Protein AF-A0A950ZC72-F1 (afdb_monomer_lite)

Secondary structure (DSSP, 8-state):
-EEEETT-SPBPTTSSB--EEEEP--PPPSS--HHHHHHHHHHHHH----TT--

Sequence (54 aa):
QKLRIRGQGLPEKTGGQGDLDVVLHIEAPAQLSDAERKAWEELKRVSTWNPRRR

Radius of gyration: 19.49 Å; chains: 1; bounding box: 40×24×47 Å

Foldseek 3Di:
DWDKAQQPADADPVGGHGIDIDDDDDDDDPDDDPVRVVVVVVCVVPDPDDPPDD

pLDDT: mean 91.96, std 6.13, range [58.09, 97.56]

Structure (mmCIF, N/CA/C/O backbone):
data_AF-A0A950ZC72-F1
#
_entry.id   AF-A0A950ZC72-F1
#
loop_
_atom_site.group_PDB
_atom_site.id
_atom_site.type_symbol
_atom_site.label_atom_id
_atom_site.label_alt_id
_atom_site.label_comp_id
_atom_site.label_asym_id
_atom_site.label_entity_id
_atom_site.label_seq_id
_atom_site.pdbx_PDB_ins_code
_atom_site.Cartn_x
_atom_site.Cartn_y
_atom_site.Cartn_z
_atom_site.occupancy
_atom_site.B_iso_or_equiv
_atom_site.auth_seq_id
_atom_site.auth_comp_id
_atom_site.auth_asym_id
_atom_site.auth_atom_id
_atom_site.pdbx_PDB_model_num
ATOM 1 N N . GLN A 1 1 ? -7.863 7.715 -0.621 1.00 78.12 1 GLN A N 1
ATOM 2 C CA . GLN A 1 1 ? -9.166 7.079 -0.31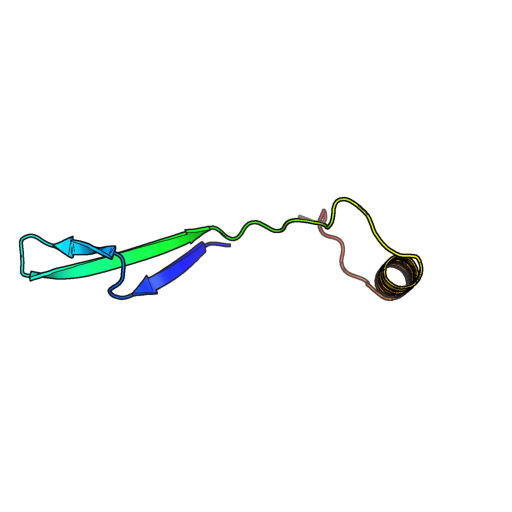2 1.00 78.12 1 GLN A CA 1
ATOM 3 C C . GLN A 1 1 ? -9.348 7.056 1.201 1.00 78.12 1 GLN A C 1
ATOM 5 O O . GLN A 1 1 ? -8.344 6.947 1.896 1.00 78.12 1 GLN A O 1
ATOM 10 N N . LYS A 1 2 ? -10.585 7.201 1.694 1.00 81.06 2 LYS A N 1
ATOM 11 C CA . LYS A 1 2 ? -10.916 7.098 3.123 1.00 81.06 2 LYS A CA 1
ATOM 12 C C . LYS A 1 2 ? -11.732 5.829 3.342 1.00 81.06 2 LYS A C 1
ATOM 14 O O . LYS A 1 2 ? -12.739 5.647 2.660 1.00 81.06 2 LYS A O 1
ATOM 19 N N . LEU A 1 3 ? -11.276 4.962 4.235 1.00 90.62 3 LEU A N 1
ATOM 20 C CA . LEU A 1 3 ? -11.998 3.757 4.636 1.00 90.62 3 LEU A CA 1
ATOM 21 C C . LEU A 1 3 ? -12.535 3.968 6.048 1.00 90.62 3 LEU A C 1
ATOM 23 O O . LEU A 1 3 ? -11.793 4.414 6.913 1.00 90.62 3 LEU A O 1
ATOM 27 N N . ARG A 1 4 ? -13.807 3.643 6.282 1.00 93.50 4 ARG A N 1
ATOM 28 C CA . ARG A 1 4 ? -14.443 3.765 7.598 1.00 93.50 4 ARG A CA 1
ATOM 29 C C . ARG A 1 4 ? -14.586 2.385 8.216 1.00 93.50 4 ARG A C 1
ATOM 31 O O . ARG A 1 4 ? -15.311 1.547 7.677 1.00 93.50 4 ARG A O 1
ATOM 38 N N . ILE A 1 5 ? -13.934 2.167 9.351 1.00 92.69 5 ILE A N 1
ATOM 39 C CA . ILE A 1 5 ? -14.099 0.957 10.152 1.00 92.69 5 ILE A CA 1
ATOM 40 C C . ILE A 1 5 ? -15.083 1.275 11.272 1.00 92.69 5 ILE A C 1
ATOM 42 O O . ILE A 1 5 ? -14.808 2.105 12.140 1.00 92.69 5 ILE A O 1
ATOM 46 N N . ARG A 1 6 ? -16.260 0.645 11.213 1.00 92.06 6 ARG A N 1
ATOM 47 C CA . ARG A 1 6 ? -17.342 0.920 12.158 1.00 92.06 6 ARG A CA 1
ATOM 48 C C . ARG A 1 6 ? -17.052 0.335 13.538 1.00 92.06 6 ARG A C 1
ATOM 50 O O . ARG A 1 6 ? -16.589 -0.800 13.610 1.00 92.06 6 ARG A O 1
ATOM 57 N N . GLY A 1 7 ? -17.364 1.074 14.601 1.00 92.06 7 GLY A N 1
ATOM 58 C CA . GLY A 1 7 ? -17.221 0.608 15.983 1.00 92.06 7 GLY A CA 1
ATOM 59 C C . GLY A 1 7 ? -15.777 0.270 16.348 1.00 92.06 7 GLY A C 1
ATOM 60 O O . GLY A 1 7 ? -15.526 -0.753 16.967 1.00 92.06 7 GLY A O 1
ATOM 61 N N . GLN A 1 8 ? -14.822 1.058 15.857 1.00 93.38 8 GLN A N 1
ATOM 62 C CA . GLN A 1 8 ? -13.394 0.976 16.213 1.00 93.38 8 GLN A CA 1
ATOM 63 C C . GLN A 1 8 ? -12.830 2.352 16.597 1.00 93.38 8 GLN A C 1
ATOM 65 O O . GLN A 1 8 ? -11.625 2.525 16.760 1.00 93.38 8 GLN A O 1
ATOM 70 N N . GLY A 1 9 ? -13.701 3.355 16.694 1.00 90.75 9 GLY A N 1
ATOM 71 C CA . GLY A 1 9 ? -13.378 4.678 17.196 1.00 90.75 9 GLY A CA 1
ATOM 72 C C . GLY A 1 9 ? -13.519 4.757 18.713 1.00 90.75 9 GLY A C 1
ATOM 73 O O . GLY A 1 9 ? -13.700 3.763 19.418 1.00 90.75 9 GLY A O 1
ATOM 74 N N . LEU A 1 10 ? -13.424 5.979 19.229 1.00 93.56 10 LEU A N 1
ATOM 75 C CA . LEU A 1 10 ? -13.453 6.226 20.666 1.00 93.56 10 LEU A CA 1
ATOM 76 C C . LEU A 1 10 ? -14.830 5.908 21.282 1.00 93.56 10 LEU A C 1
ATOM 78 O O . LEU A 1 10 ? -15.848 6.047 20.601 1.00 93.56 10 LEU A O 1
ATOM 82 N N . PRO A 1 11 ? -14.882 5.518 22.570 1.00 93.62 11 PRO A N 1
ATOM 83 C CA . PRO A 1 11 ? -16.142 5.343 23.286 1.00 93.62 11 PRO A CA 1
ATOM 84 C C . PRO A 1 11 ? -16.949 6.644 23.340 1.00 93.62 11 PRO A C 1
ATOM 86 O O . PRO A 1 11 ? -16.404 7.711 23.639 1.00 93.62 11 PRO A O 1
ATOM 89 N N . GLU A 1 12 ? -18.255 6.554 23.099 1.00 89.56 12 GLU A N 1
ATOM 90 C CA . GLU A 1 12 ? -19.156 7.705 23.170 1.00 89.56 12 GLU A CA 1
ATOM 91 C C . GLU A 1 12 ? -19.773 7.852 24.566 1.00 89.56 12 GLU A C 1
ATOM 93 O O . GLU A 1 12 ? -20.066 6.873 25.255 1.00 89.56 12 GLU A O 1
ATOM 98 N N . LYS A 1 13 ? -20.020 9.099 24.993 1.00 86.50 13 LYS A N 1
ATOM 99 C CA . LYS A 1 13 ? -20.596 9.403 26.320 1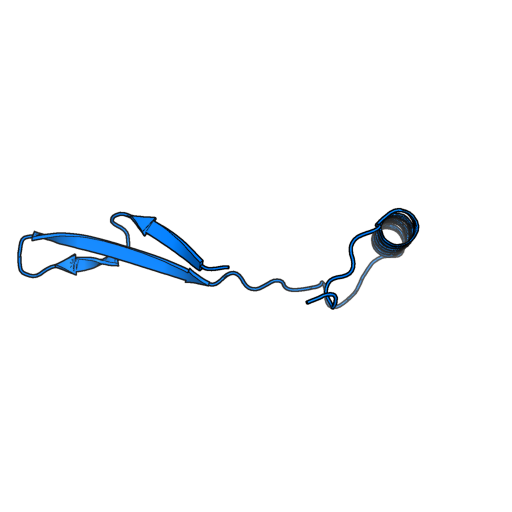.00 86.50 13 LYS A CA 1
ATOM 100 C C . LYS A 1 13 ? -21.998 8.817 26.522 1.00 86.50 13 LYS A C 1
ATOM 102 O O . LYS A 1 13 ? -22.408 8.602 27.656 1.00 86.50 13 LYS A O 1
ATOM 107 N N . THR A 1 14 ? -22.728 8.582 25.437 1.00 87.00 14 THR A N 1
ATOM 108 C CA . THR A 1 14 ? -24.088 8.025 25.417 1.00 87.00 14 THR A CA 1
ATOM 109 C C . THR A 1 14 ? -24.114 6.498 25.298 1.00 87.00 14 THR A C 1
ATOM 111 O O . THR A 1 14 ? -25.191 5.918 25.186 1.00 87.00 14 THR A O 1
ATOM 114 N N . GLY A 1 15 ? -22.949 5.844 25.349 1.00 84.44 15 GLY A N 1
ATOM 115 C CA . GLY A 1 15 ? -22.795 4.416 25.085 1.00 84.44 15 GLY A CA 1
ATOM 116 C C . GLY A 1 15 ? -22.499 4.130 23.611 1.00 84.44 15 GLY A C 1
ATOM 117 O O . GLY A 1 15 ? -22.868 4.900 22.730 1.00 84.44 15 GLY A O 1
ATOM 118 N N . GLY A 1 16 ? -21.816 3.013 23.354 1.00 88.25 16 GLY A N 1
ATOM 119 C CA . GLY A 1 16 ? -21.331 2.637 22.022 1.00 88.25 16 GLY A CA 1
ATOM 120 C C . GLY A 1 16 ? -19.895 3.095 21.732 1.00 88.25 16 GLY A C 1
ATOM 121 O O . GLY A 1 16 ? -19.216 3.677 22.581 1.00 88.25 16 GLY A O 1
ATOM 122 N N . GLN A 1 17 ? -19.423 2.786 20.526 1.00 93.06 17 GLN A N 1
ATOM 123 C CA . GLN A 1 17 ? -18.133 3.224 19.990 1.00 93.06 17 GLN A CA 1
ATOM 124 C C . GLN A 1 17 ? -18.365 4.007 18.705 1.00 93.06 17 GLN A C 1
ATOM 126 O O . GLN A 1 17 ? -19.186 3.605 17.878 1.00 93.06 17 GLN A O 1
ATOM 131 N N . GLY A 1 18 ? -17.598 5.081 18.531 1.00 92.25 18 GLY A N 1
ATOM 132 C CA . GLY A 1 18 ? -17.489 5.771 17.256 1.00 92.25 18 GLY A CA 1
ATOM 133 C C . GLY A 1 18 ? -16.739 4.932 16.219 1.00 92.25 18 GLY A C 1
ATOM 134 O O . GLY A 1 18 ? -16.442 3.750 16.414 1.00 92.25 18 GLY A O 1
ATOM 135 N N . ASP A 1 19 ? -16.359 5.569 15.117 1.00 93.38 19 ASP A N 1
ATOM 136 C CA . ASP A 1 19 ? -15.705 4.895 13.997 1.00 93.38 19 ASP A CA 1
ATOM 137 C C . ASP A 1 19 ? -14.278 5.379 13.778 1.00 93.38 19 ASP A C 1
ATOM 139 O O . ASP A 1 19 ? -13.912 6.494 14.152 1.00 93.38 19 ASP A O 1
ATOM 143 N N . LEU A 1 20 ? -13.479 4.526 13.144 1.00 94.31 20 LEU A N 1
ATOM 144 C CA . LEU A 1 20 ? -12.116 4.838 12.748 1.00 94.31 20 LEU A CA 1
ATOM 145 C C . LEU A 1 20 ? -12.069 5.143 11.249 1.00 94.31 20 LEU A C 1
ATOM 147 O O . LEU A 1 20 ? -12.329 4.267 10.420 1.00 94.31 20 LEU A O 1
ATOM 151 N N . ASP A 1 21 ? -11.691 6.373 10.911 1.00 93.06 21 ASP A N 1
ATOM 152 C CA . ASP A 1 21 ? -11.371 6.762 9.541 1.00 93.06 21 ASP A CA 1
ATOM 153 C C . ASP A 1 21 ? -9.899 6.461 9.239 1.00 93.06 21 ASP A C 1
ATOM 155 O O . ASP A 1 21 ? -8.984 7.046 9.819 1.00 93.06 21 ASP A O 1
ATOM 159 N N . VAL A 1 22 ? -9.668 5.563 8.286 1.00 93.94 22 VAL A N 1
ATOM 160 C CA . VAL A 1 22 ? -8.340 5.171 7.815 1.00 93.94 22 VAL A CA 1
ATOM 161 C C . VAL A 1 22 ? -8.018 5.905 6.520 1.00 93.94 22 VAL A C 1
ATOM 163 O O . VAL A 1 22 ? -8.768 5.855 5.537 1.00 93.94 22 VAL A O 1
ATOM 166 N N . VAL A 1 23 ? -6.861 6.564 6.507 1.00 92.62 23 VAL A N 1
ATOM 167 C CA . VAL A 1 23 ? -6.297 7.202 5.316 1.00 92.62 23 VAL A CA 1
ATOM 168 C C . VAL A 1 23 ? -5.287 6.252 4.692 1.00 92.62 23 VAL A C 1
ATOM 170 O O . VAL A 1 23 ? -4.291 5.899 5.314 1.00 92.62 23 VAL A O 1
ATOM 173 N N . LEU A 1 24 ? -5.542 5.842 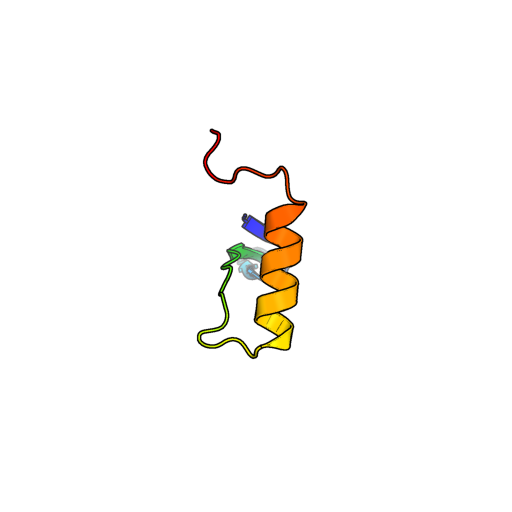3.450 1.00 92.50 24 LEU A N 1
ATOM 174 C CA . LEU A 1 24 ? -4.607 4.999 2.711 1.00 92.50 24 LEU A CA 1
ATOM 175 C C . LEU A 1 24 ? -3.413 5.819 2.213 1.00 92.50 24 LEU A C 1
ATOM 177 O O . LEU A 1 24 ? -3.597 6.823 1.517 1.00 92.50 24 LEU A O 1
ATOM 181 N N . HIS A 1 25 ? -2.212 5.340 2.525 1.00 92.56 25 HIS A N 1
ATOM 182 C CA . HIS A 1 25 ? -0.947 5.826 1.992 1.00 92.56 25 HIS A CA 1
ATOM 183 C C . HIS A 1 25 ? -0.300 4.714 1.160 1.00 92.56 25 HIS A C 1
ATOM 185 O O . HIS A 1 25 ? -0.263 3.564 1.590 1.00 92.56 25 HIS A O 1
ATOM 191 N N . ILE A 1 26 ? 0.143 5.041 -0.055 1.00 91.56 26 ILE A N 1
ATOM 192 C CA . ILE A 1 26 ? 0.798 4.086 -0.955 1.00 91.56 26 ILE A CA 1
ATOM 193 C C . ILE A 1 26 ? 2.296 4.370 -0.899 1.00 91.56 26 ILE A C 1
ATOM 195 O O . ILE A 1 26 ? 2.732 5.421 -1.365 1.00 91.56 26 ILE A O 1
ATOM 199 N N . GLU A 1 27 ? 3.062 3.428 -0.357 1.00 93.75 27 GLU A N 1
ATOM 200 C CA . GLU A 1 27 ? 4.523 3.499 -0.292 1.00 93.75 27 GLU A CA 1
ATOM 201 C C . GLU A 1 27 ? 5.140 2.613 -1.373 1.00 93.75 27 GLU A C 1
ATOM 203 O O . GLU A 1 27 ? 4.740 1.462 -1.560 1.00 93.75 27 GLU A O 1
ATOM 208 N N . ALA A 1 28 ? 6.117 3.153 -2.099 1.00 91.38 28 ALA A N 1
ATOM 209 C CA . ALA A 1 28 ? 6.917 2.379 -3.037 1.00 91.38 28 ALA A CA 1
ATOM 210 C C . ALA A 1 28 ? 8.200 1.885 -2.341 1.00 91.38 28 ALA A C 1
ATOM 212 O O . ALA A 1 28 ? 8.776 2.641 -1.553 1.00 91.38 28 ALA A O 1
ATOM 213 N N . PRO A 1 29 ? 8.689 0.666 -2.641 1.00 92.81 29 PRO A N 1
ATOM 214 C CA . PRO A 1 29 ? 9.961 0.188 -2.108 1.00 92.81 29 PRO A CA 1
ATOM 215 C C . PRO A 1 29 ? 11.114 1.133 -2.465 1.00 92.81 29 PRO A C 1
ATOM 217 O O . PRO A 1 29 ? 11.210 1.606 -3.598 1.00 92.81 29 PRO A O 1
ATOM 220 N N . ALA A 1 30 ? 12.016 1.380 -1.511 1.00 92.88 30 ALA A N 1
ATOM 221 C CA . ALA A 1 30 ? 13.168 2.263 -1.722 1.00 92.88 30 ALA A CA 1
ATOM 222 C C . ALA A 1 30 ? 14.179 1.692 -2.732 1.00 92.88 30 ALA A C 1
ATOM 224 O O . ALA A 1 30 ? 14.856 2.438 -3.439 1.00 92.88 30 ALA A O 1
ATOM 225 N N . GLN A 1 31 ? 14.286 0.365 -2.794 1.00 95.19 31 GLN A N 1
ATOM 226 C CA . GLN A 1 31 ? 15.144 -0.368 -3.715 1.00 95.19 31 GLN A CA 1
ATOM 227 C C . GLN A 1 31 ? 14.354 -1.534 -4.301 1.00 95.19 31 GLN A C 1
ATOM 229 O O . GLN A 1 31 ? 13.514 -2.121 -3.623 1.00 95.19 31 GLN A O 1
ATOM 234 N N . LEU A 1 32 ? 14.629 -1.846 -5.563 1.00 94.88 32 LEU A N 1
ATOM 235 C CA . LEU A 1 32 ? 14.012 -2.953 -6.285 1.00 94.88 32 LEU A CA 1
ATOM 236 C C . LEU A 1 32 ? 15.109 -3.904 -6.743 1.00 94.88 32 LEU A C 1
ATOM 238 O O . LEU A 1 32 ? 16.119 -3.457 -7.294 1.00 94.88 32 LEU A O 1
ATOM 242 N N . SER A 1 33 ? 14.877 -5.197 -6.562 1.00 96.62 33 SER A N 1
ATOM 243 C CA . SER A 1 33 ? 15.637 -6.247 -7.235 1.00 96.62 33 SER A CA 1
ATOM 244 C C . SER A 1 33 ? 15.379 -6.232 -8.747 1.00 96.62 33 SER A C 1
ATOM 246 O O . SER A 1 33 ? 14.399 -5.656 -9.233 1.00 96.62 33 SER A O 1
ATOM 248 N N . ASP A 1 34 ? 16.232 -6.913 -9.512 1.00 97.12 34 ASP A N 1
ATOM 249 C CA . ASP A 1 34 ? 16.091 -6.992 -10.971 1.00 97.12 34 ASP A CA 1
ATOM 250 C C . ASP A 1 34 ? 14.772 -7.651 -11.402 1.00 97.12 34 ASP A C 1
ATOM 252 O O . ASP A 1 34 ? 14.139 -7.228 -12.372 1.00 97.12 34 ASP A O 1
ATOM 256 N N . ALA A 1 35 ? 14.313 -8.659 -10.653 1.00 96.69 35 ALA A N 1
ATOM 257 C CA . ALA A 1 35 ? 13.050 -9.339 -10.923 1.00 96.69 35 ALA A CA 1
ATOM 258 C C . ALA A 1 35 ? 11.843 -8.411 -10.704 1.00 96.69 35 ALA A C 1
ATOM 260 O O . ALA A 1 35 ? 10.947 -8.350 -11.549 1.00 96.69 35 ALA A O 1
ATOM 261 N N . GLU A 1 36 ? 11.835 -7.648 -9.606 1.00 96.50 36 GLU A N 1
ATOM 262 C CA . GLU A 1 36 ? 10.771 -6.681 -9.315 1.00 96.50 36 GLU A CA 1
ATOM 263 C C . GLU A 1 36 ? 10.754 -5.556 -10.348 1.00 96.50 36 GLU A C 1
ATOM 265 O O . GLU A 1 36 ? 9.689 -5.193 -10.850 1.00 96.50 36 GLU A O 1
ATOM 270 N N . ARG A 1 37 ? 11.929 -5.045 -10.734 1.00 96.25 37 ARG A N 1
ATOM 271 C CA . ARG A 1 37 ? 12.052 -4.044 -11.800 1.00 96.25 37 ARG A CA 1
ATOM 272 C C . ARG A 1 37 ? 11.432 -4.538 -13.102 1.00 96.25 37 ARG A C 1
ATOM 274 O O . ARG A 1 37 ? 10.634 -3.819 -13.700 1.00 96.25 37 ARG A O 1
ATOM 281 N N . LYS A 1 38 ? 11.743 -5.771 -13.508 1.00 97.56 38 LYS A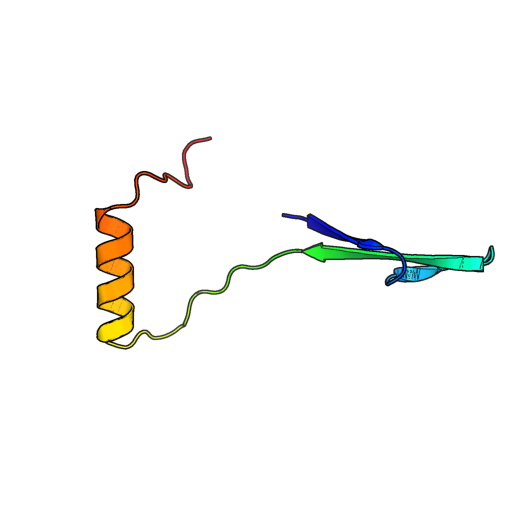 N 1
ATOM 282 C CA . LYS A 1 38 ? 11.187 -6.374 -14.724 1.00 97.56 38 LYS A CA 1
ATOM 283 C C . LYS A 1 38 ? 9.658 -6.471 -14.671 1.00 97.56 38 LYS A C 1
ATOM 285 O O . LYS A 1 38 ? 8.995 -6.171 -15.661 1.00 97.56 38 LYS A O 1
ATOM 290 N N . ALA A 1 39 ? 9.088 -6.848 -13.525 1.00 96.75 39 ALA A N 1
ATOM 291 C CA . ALA A 1 39 ? 7.635 -6.899 -13.349 1.00 96.75 39 ALA A CA 1
ATOM 292 C C . ALA A 1 39 ? 6.987 -5.506 -13.469 1.00 96.75 39 ALA A C 1
ATOM 294 O O . ALA A 1 39 ? 5.962 -5.352 -14.135 1.00 96.75 39 ALA A O 1
ATOM 295 N N . TRP A 1 40 ? 7.610 -4.479 -12.884 1.00 95.31 40 TRP A N 1
ATOM 296 C CA . TRP A 1 40 ? 7.151 -3.092 -13.006 1.00 95.31 40 TRP A CA 1
ATOM 297 C C . TRP A 1 40 ? 7.221 -2.561 -14.442 1.00 95.31 40 TRP A C 1
ATOM 299 O O . TRP A 1 40 ? 6.313 -1.853 -14.883 1.00 95.31 40 TRP A O 1
ATOM 309 N N . GLU A 1 41 ? 8.274 -2.901 -15.185 1.00 96.19 41 GLU A N 1
ATOM 310 C CA . GLU A 1 41 ? 8.423 -2.521 -16.594 1.00 96.19 41 GLU A CA 1
ATOM 311 C C . GLU A 1 41 ? 7.351 -3.160 -17.478 1.00 96.19 41 GLU A C 1
ATOM 313 O O . GLU A 1 41 ? 6.759 -2.481 -18.321 1.00 96.19 41 GLU A O 1
ATOM 318 N N . GLU A 1 42 ? 7.044 -4.435 -17.244 1.00 97.50 42 GLU A N 1
ATOM 319 C CA . GLU A 1 42 ? 5.977 -5.124 -17.962 1.00 97.50 42 GLU A CA 1
ATOM 320 C C . GLU A 1 42 ? 4.605 -4.517 -17.644 1.00 97.50 42 GLU A C 1
ATOM 322 O O . GLU A 1 42 ? 3.835 -4.212 -18.557 1.00 97.50 42 GLU A O 1
ATOM 327 N N . LEU A 1 43 ? 4.328 -4.234 -16.365 1.00 95.88 43 LEU A N 1
ATOM 328 C CA . LEU A 1 43 ? 3.100 -3.551 -15.956 1.00 95.88 43 LEU A CA 1
ATOM 329 C C . LEU A 1 43 ? 2.962 -2.187 -16.645 1.00 95.88 43 LEU A C 1
ATOM 331 O O . LEU A 1 43 ? 1.891 -1.850 -17.153 1.00 95.88 43 LEU A O 1
ATOM 335 N N . LYS A 1 44 ? 4.049 -1.411 -16.712 1.00 94.69 44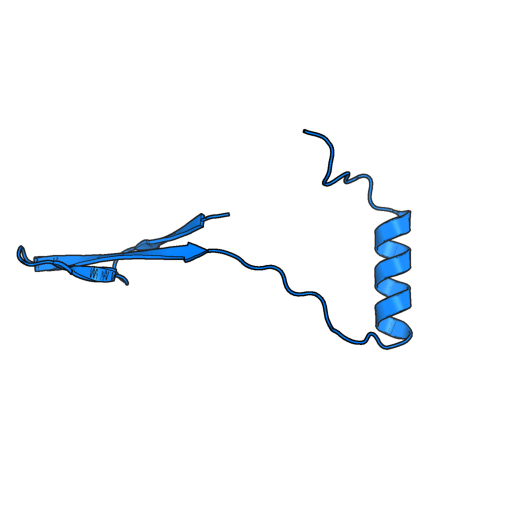 LYS A N 1
ATOM 336 C CA . LYS A 1 44 ? 4.080 -0.126 -17.420 1.00 94.69 44 LYS A CA 1
ATOM 337 C C . LYS A 1 44 ? 3.760 -0.286 -18.908 1.00 94.69 44 LYS A C 1
ATOM 339 O O . LYS A 1 44 ? 3.086 0.575 -19.465 1.00 94.69 44 LYS A O 1
ATOM 344 N N . ARG A 1 45 ? 4.247 -1.350 -19.552 1.00 96.56 45 ARG A N 1
ATOM 345 C CA . ARG A 1 45 ? 4.053 -1.598 -20.988 1.00 96.56 45 ARG A CA 1
ATOM 346 C C . ARG A 1 45 ? 2.593 -1.874 -21.342 1.00 96.56 45 ARG A C 1
ATOM 348 O O . ARG A 1 45 ? 2.138 -1.428 -22.391 1.00 96.56 45 ARG A O 1
ATOM 355 N N . VAL A 1 46 ? 1.878 -2.613 -20.495 1.00 97.25 46 VAL A N 1
ATOM 356 C CA . VAL A 1 46 ? 0.496 -3.048 -20.774 1.00 97.25 46 VAL A CA 1
ATOM 357 C C . VAL A 1 46 ? -0.568 -2.124 -20.183 1.00 97.25 46 VAL A C 1
ATOM 359 O O . VAL A 1 46 ? -1.709 -2.126 -20.643 1.00 97.25 46 VAL A O 1
ATOM 362 N N . SER A 1 47 ? -0.223 -1.340 -19.160 1.00 95.38 47 SER A N 1
ATOM 363 C CA . SER A 1 47 ? -1.185 -0.487 -18.469 1.00 95.38 47 SER A CA 1
ATOM 364 C C . SER A 1 47 ? -1.618 0.701 -19.329 1.00 95.38 47 SER A C 1
ATOM 366 O O . SER A 1 47 ? -0.806 1.503 -19.784 1.00 95.38 47 SER A O 1
ATOM 368 N N . THR A 1 48 ? -2.930 0.860 -19.495 1.00 94.75 48 THR A N 1
ATOM 369 C CA . THR A 1 48 ? -3.559 2.026 -20.138 1.00 94.75 48 THR A CA 1
ATOM 370 C C . THR A 1 48 ? -3.944 3.116 -19.132 1.00 94.75 48 THR A C 1
ATOM 372 O O . THR A 1 48 ? -4.496 4.156 -19.502 1.00 94.75 48 THR A O 1
ATOM 375 N N . TRP A 1 49 ? -3.669 2.894 -17.845 1.00 93.19 49 TRP A N 1
ATOM 376 C CA . TRP A 1 49 ? -4.078 3.781 -16.766 1.00 93.19 49 TRP A CA 1
ATOM 377 C 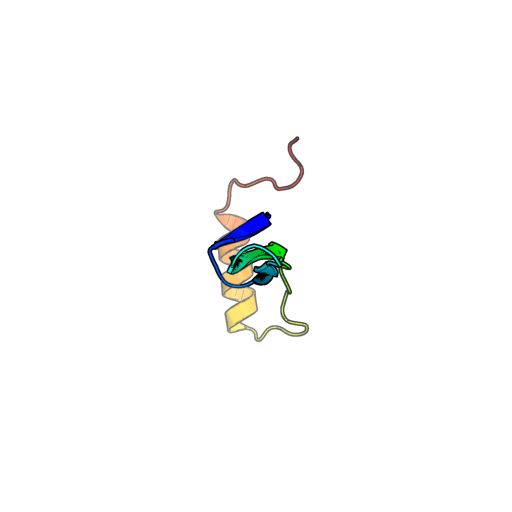C . TRP A 1 49 ? -3.198 5.037 -16.703 1.00 93.19 49 TRP A C 1
ATOM 379 O O . TRP A 1 49 ? -1.979 4.957 -16.559 1.00 93.19 49 TRP A O 1
ATOM 389 N N . ASN A 1 50 ? -3.823 6.218 -16.783 1.00 91.25 50 ASN A N 1
ATOM 390 C CA . ASN A 1 50 ? -3.143 7.506 -16.652 1.00 91.25 50 ASN A CA 1
ATOM 391 C C . ASN A 1 50 ? -3.555 8.201 -15.341 1.00 91.25 50 ASN A C 1
ATOM 393 O O . ASN A 1 50 ? -4.605 8.846 -15.316 1.00 91.25 50 ASN A O 1
ATOM 397 N N . PRO A 1 51 ? -2.724 8.157 -14.283 1.00 89.38 51 PRO A N 1
ATOM 398 C CA . PRO A 1 51 ? -3.061 8.719 -12.971 1.00 89.38 51 PRO A CA 1
ATOM 399 C C . PRO A 1 51 ? -3.211 10.247 -12.945 1.00 89.38 51 PRO A C 1
ATOM 401 O O . PRO A 1 51 ? -3.605 10.804 -11.926 1.00 89.38 51 PRO A O 1
ATOM 404 N N . ARG A 1 52 ? -2.853 10.945 -14.031 1.00 91.88 52 ARG A N 1
ATOM 405 C CA . ARG A 1 52 ? -2.887 12.414 -14.123 1.00 91.88 52 ARG A CA 1
ATOM 406 C C . ARG A 1 52 ? -4.020 12.939 -15.002 1.00 91.88 52 ARG A C 1
ATOM 408 O O . ARG A 1 52 ? -4.152 14.154 -15.141 1.00 91.88 52 ARG A O 1
ATOM 415 N N . ARG A 1 53 ? -4.817 12.059 -15.621 1.00 83.75 53 ARG A N 1
ATOM 416 C CA . ARG A 1 53 ? -6.052 12.490 -16.284 1.00 83.75 53 ARG A CA 1
ATOM 417 C C . ARG A 1 53 ? -7.068 12.839 -15.196 1.00 83.75 53 ARG A C 1
ATOM 419 O O . ARG A 1 53 ? -7.356 11.997 -14.353 1.00 83.75 53 ARG A O 1
ATOM 426 N N . ARG A 1 54 ? -7.503 14.100 -15.196 1.00 58.09 54 ARG A N 1
ATOM 427 C CA . ARG A 1 54 ? -8.535 14.622 -14.294 1.00 58.09 54 ARG A CA 1
ATOM 428 C C . ARG A 1 54 ? -9.896 14.033 -14.622 1.00 58.09 54 ARG A C 1
ATOM 430 O O . ARG A 1 54 ? -10.151 13.841 -15.832 1.00 58.09 54 ARG A O 1
#